Protein AF-A0A2W0BL36-F1 (afdb_monomer)

Structure (mmCIF, N/C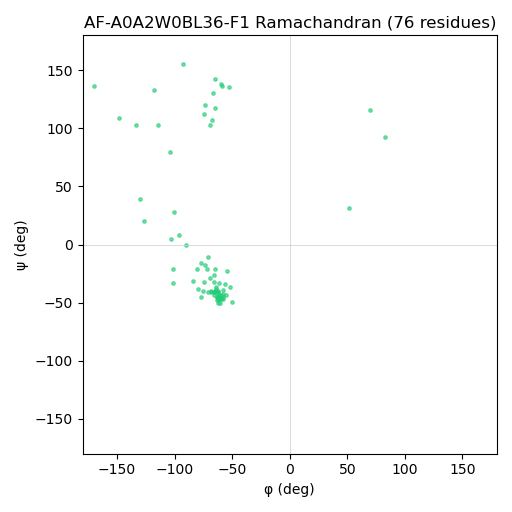A/C/O backbone):
data_AF-A0A2W0BL36-F1
#
_entry.id   AF-A0A2W0BL36-F1
#
loop_
_atom_site.group_PDB
_atom_site.id
_atom_site.type_symbol
_atom_site.label_atom_id
_atom_site.label_alt_id
_atom_site.label_comp_id
_atom_site.label_asym_id
_atom_site.label_entity_id
_atom_site.label_seq_id
_atom_site.pdbx_PDB_ins_code
_atom_site.Cartn_x
_atom_site.Cartn_y
_atom_site.Cartn_z
_atom_site.occupancy
_atom_site.B_iso_or_equiv
_atom_site.auth_seq_id
_atom_site.auth_comp_id
_atom_site.auth_asym_id
_atom_site.auth_atom_id
_atom_site.pdbx_PDB_model_num
ATOM 1 N N . MET A 1 1 ? 1.951 9.721 17.083 1.00 52.12 1 MET A N 1
ATOM 2 C CA . MET A 1 1 ? 1.709 9.622 15.623 1.00 52.12 1 MET A CA 1
ATOM 3 C C . MET A 1 1 ? 0.510 8.717 15.358 1.00 52.12 1 MET A C 1
ATOM 5 O O . MET A 1 1 ? 0.475 7.611 15.884 1.00 52.12 1 MET A O 1
ATOM 9 N N . ASN A 1 2 ? -0.479 9.170 14.579 1.00 79.00 2 ASN A N 1
ATOM 10 C CA . ASN A 1 2 ? -1.685 8.391 14.272 1.00 79.00 2 ASN A CA 1
ATOM 11 C C . ASN A 1 2 ? -1.370 7.254 13.282 1.00 79.00 2 ASN A C 1
ATOM 13 O O . ASN A 1 2 ? -0.962 7.502 12.150 1.00 79.00 2 ASN A O 1
ATOM 17 N N . LEU A 1 3 ? -1.601 6.002 13.691 1.00 85.56 3 LEU A N 1
ATOM 18 C CA . LEU A 1 3 ? -1.333 4.784 12.901 1.00 85.56 3 LEU A CA 1
ATOM 19 C C . LEU A 1 3 ? -1.954 4.810 11.495 1.00 85.56 3 LEU A C 1
ATOM 21 O O . LEU A 1 3 ? -1.341 4.343 10.539 1.00 85.56 3 LEU A O 1
ATOM 25 N N . LEU A 1 4 ? -3.154 5.387 11.367 1.00 88.75 4 LEU A N 1
ATOM 26 C CA . LEU A 1 4 ? -3.848 5.548 10.088 1.00 88.75 4 LEU A CA 1
ATOM 27 C C . LEU A 1 4 ? -3.043 6.414 9.108 1.00 88.75 4 LEU A C 1
ATOM 29 O O . LEU A 1 4 ? -2.846 6.018 7.960 1.00 88.75 4 LEU A O 1
ATOM 33 N N . ALA A 1 5 ? -2.538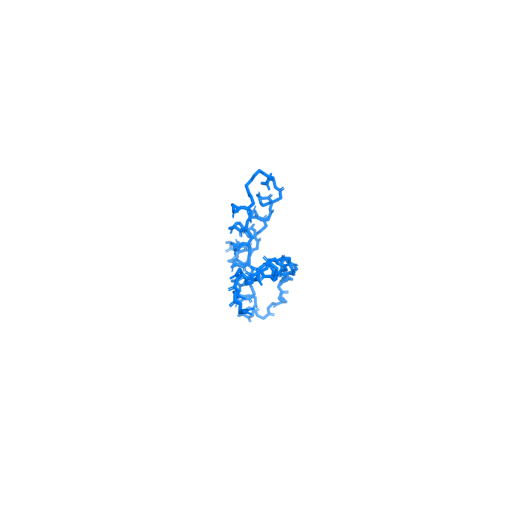 7.558 9.578 1.00 89.44 5 ALA A N 1
ATOM 34 C CA . ALA A 1 5 ? -1.721 8.460 8.773 1.00 89.44 5 ALA A CA 1
ATOM 35 C C . ALA A 1 5 ? -0.423 7.772 8.326 1.00 89.44 5 ALA A C 1
ATOM 37 O O . ALA A 1 5 ? -0.070 7.840 7.154 1.00 89.44 5 ALA A O 1
ATOM 38 N N . GLY A 1 6 ? 0.212 6.997 9.212 1.00 91.31 6 GLY A N 1
ATOM 39 C CA . GLY A 1 6 ? 1.424 6.244 8.876 1.00 91.31 6 GLY A CA 1
ATOM 40 C C . GLY A 1 6 ? 1.219 5.125 7.843 1.00 91.31 6 GLY A C 1
ATOM 41 O O . GLY A 1 6 ? 2.157 4.759 7.137 1.00 91.31 6 GLY A O 1
ATOM 42 N N . TYR A 1 7 ? 0.016 4.554 7.722 1.00 92.50 7 TYR A N 1
ATOM 43 C CA . TYR A 1 7 ? -0.290 3.618 6.631 1.00 92.50 7 TYR A CA 1
ATOM 44 C C . TYR A 1 7 ? -0.502 4.340 5.298 1.00 92.50 7 TYR A C 1
ATOM 46 O O . TYR A 1 7 ? -0.027 3.864 4.268 1.00 92.50 7 TYR A O 1
ATOM 54 N N . LEU A 1 8 ? -1.178 5.491 5.316 1.00 90.75 8 LEU A N 1
ATOM 55 C CA . LEU A 1 8 ? -1.413 6.294 4.114 1.00 90.75 8 LEU A CA 1
ATOM 56 C C . LEU A 1 8 ? -0.122 6.913 3.570 1.00 90.75 8 LEU A C 1
ATOM 58 O O . LEU A 1 8 ? 0.098 6.900 2.362 1.00 90.75 8 LEU A O 1
ATOM 62 N N . GLU A 1 9 ? 0.750 7.400 4.449 1.00 92.94 9 GLU A N 1
ATOM 63 C CA . GLU A 1 9 ? 2.043 7.965 4.067 1.00 92.94 9 GLU A CA 1
ATOM 64 C C . GLU A 1 9 ? 2.940 6.909 3.410 1.00 92.94 9 GLU A C 1
ATOM 66 O O . GLU A 1 9 ? 3.439 7.126 2.306 1.00 92.94 9 GLU A O 1
ATOM 71 N N . ARG A 1 10 ? 3.049 5.717 4.016 1.00 93.62 10 ARG A N 1
ATOM 72 C CA . ARG A 1 10 ? 3.792 4.594 3.421 1.00 93.62 10 ARG A CA 1
ATOM 73 C C . ARG A 1 10 ? 3.226 4.180 2.071 1.00 93.62 10 ARG A C 1
ATOM 75 O O . ARG A 1 10 ? 3.983 3.985 1.125 1.00 93.62 10 ARG A O 1
ATOM 82 N N . ALA A 1 11 ? 1.901 4.088 1.947 1.00 92.44 11 ALA A N 1
ATOM 83 C CA . ALA A 1 11 ? 1.275 3.802 0.659 1.00 92.44 11 ALA A CA 1
ATOM 84 C C . ALA A 1 11 ? 1.660 4.846 -0.405 1.00 92.44 11 ALA A C 1
ATOM 86 O O . ALA A 1 11 ? 1.995 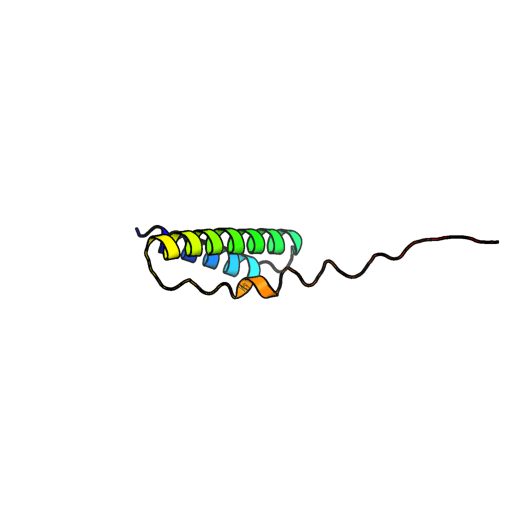4.471 -1.526 1.00 92.44 11 ALA A O 1
ATOM 87 N N . ARG A 1 12 ? 1.682 6.138 -0.053 1.00 92.69 12 ARG A N 1
ATOM 88 C CA . ARG A 1 12 ? 2.087 7.219 -0.963 1.00 92.69 12 ARG A CA 1
ATOM 89 C C . ARG A 1 12 ? 3.562 7.129 -1.362 1.00 92.69 12 ARG A C 1
ATOM 91 O O . ARG A 1 12 ? 3.875 7.329 -2.530 1.00 92.69 12 ARG A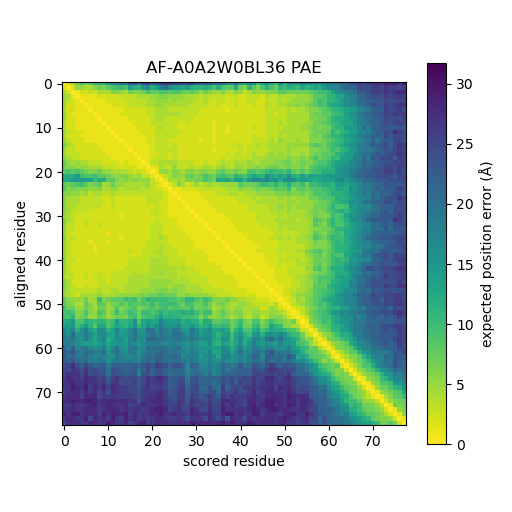 O 1
ATOM 98 N N . GLN A 1 13 ? 4.456 6.794 -0.432 1.00 93.31 13 GLN A N 1
ATOM 99 C CA . GLN A 1 13 ? 5.879 6.590 -0.731 1.00 93.31 13 GLN A CA 1
ATOM 100 C C . GLN A 1 13 ? 6.078 5.475 -1.764 1.00 93.31 13 GLN A C 1
ATOM 102 O O . GLN A 1 13 ? 6.775 5.670 -2.755 1.00 93.31 13 GLN A O 1
ATOM 107 N N . PHE A 1 14 ? 5.404 4.332 -1.596 1.00 92.75 14 PHE A N 1
ATOM 108 C CA . PHE A 1 14 ? 5.479 3.245 -2.576 1.00 92.75 14 PHE A CA 1
ATOM 109 C C . PHE A 1 14 ? 4.873 3.618 -3.938 1.00 92.75 14 PHE A C 1
ATOM 111 O O . PHE A 1 14 ? 5.368 3.148 -4.961 1.00 92.75 14 PHE A O 1
ATOM 118 N N . GLU A 1 15 ? 3.835 4.462 -3.982 1.00 90.56 15 GLU A N 1
ATOM 119 C CA . GLU A 1 15 ? 3.283 4.986 -5.243 1.00 90.56 15 GLU A CA 1
ATOM 120 C C . GLU A 1 15 ? 4.281 5.884 -5.979 1.00 90.56 15 GLU A C 1
ATOM 122 O O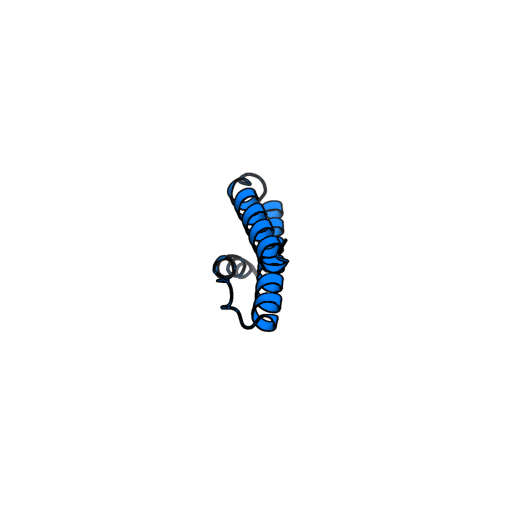 . GLU A 1 15 ? 4.439 5.735 -7.192 1.00 90.56 15 GLU A O 1
ATOM 127 N N . LEU A 1 16 ? 4.976 6.770 -5.259 1.00 91.25 16 LEU A N 1
ATOM 128 C CA . LEU A 1 16 ? 6.014 7.632 -5.830 1.00 91.25 16 LEU A CA 1
ATOM 129 C C . LEU A 1 16 ? 7.164 6.796 -6.398 1.00 91.25 16 LEU A C 1
ATOM 131 O O . LEU A 1 16 ? 7.465 6.911 -7.585 1.00 91.25 16 LEU A O 1
ATOM 135 N N . LEU A 1 17 ? 7.685 5.853 -5.608 1.00 90.88 17 LEU A N 1
ATOM 136 C CA . LEU A 1 17 ? 8.732 4.928 -6.052 1.00 90.88 17 LEU A CA 1
ATOM 137 C C . LEU A 1 17 ? 8.294 4.114 -7.279 1.00 90.88 17 LEU A C 1
ATOM 139 O O . LEU A 1 17 ? 9.076 3.890 -8.202 1.00 90.88 17 LEU A O 1
ATOM 143 N N . ALA A 1 18 ? 7.030 3.683 -7.333 1.00 88.94 18 ALA A N 1
ATOM 144 C CA . ALA A 1 18 ? 6.489 2.969 -8.489 1.00 88.94 18 ALA A CA 1
ATOM 145 C C . ALA A 1 18 ? 6.350 3.871 -9.731 1.00 88.94 18 ALA A C 1
ATOM 147 O O . ALA A 1 18 ? 6.407 3.374 -10.861 1.00 88.94 18 ALA A O 1
ATOM 148 N N . GLY A 1 19 ? 6.137 5.175 -9.542 1.00 87.25 19 GLY A N 1
ATOM 149 C CA . GLY A 1 19 ? 6.129 6.187 -10.597 1.00 87.25 19 GLY A CA 1
ATOM 150 C C . GLY A 1 19 ? 7.525 6.459 -11.161 1.00 87.25 19 GLY A C 1
ATOM 151 O O . GLY A 1 19 ? 7.677 6.541 -12.380 1.00 87.25 19 GLY A O 1
ATOM 152 N N . GLU A 1 20 ? 8.528 6.520 -10.287 1.00 89.50 20 GLU A N 1
ATOM 153 C CA . GLU A 1 20 ? 9.938 6.738 -10.634 1.00 89.50 20 GLU A CA 1
ATOM 154 C C . GLU A 1 20 ? 10.584 5.497 -11.261 1.00 89.50 20 GLU A C 1
ATOM 156 O O . GLU A 1 20 ? 11.407 5.614 -12.166 1.00 89.50 20 GLU A O 1
ATOM 161 N N . THR A 1 21 ? 10.149 4.298 -10.859 1.00 82.25 21 THR A N 1
ATOM 162 C CA . THR A 1 21 ? 10.597 3.036 -11.461 1.00 82.25 21 THR A CA 1
ATOM 163 C C . THR A 1 21 ? 10.049 2.907 -12.890 1.00 82.25 21 THR A C 1
ATOM 165 O O . THR A 1 21 ? 8.874 2.563 -13.098 1.00 82.25 21 THR A O 1
ATOM 168 N N . LYS A 1 22 ? 10.906 3.162 -13.886 1.00 75.81 22 LYS A N 1
ATOM 169 C CA . LYS A 1 22 ? 10.612 2.974 -15.319 1.00 75.81 22 LYS A CA 1
ATOM 170 C C . LYS A 1 22 ? 11.221 1.688 -15.881 1.00 75.81 22 LYS A C 1
ATOM 172 O O . LYS A 1 22 ? 10.582 1.050 -16.714 1.00 75.81 22 LYS A O 1
ATOM 177 N N . ASP A 1 23 ? 12.382 1.288 -15.376 1.00 81.69 23 ASP A N 1
ATOM 178 C CA . ASP A 1 23 ? 13.205 0.233 -15.977 1.00 81.69 23 ASP A CA 1
ATOM 179 C C . ASP A 1 23 ? 12.791 -1.190 -15.573 1.00 81.69 23 ASP A C 1
ATOM 181 O O . ASP A 1 23 ? 12.879 -2.110 -16.384 1.00 81.69 23 ASP A O 1
ATOM 185 N N . ASP A 1 24 ? 12.263 -1.385 -14.355 1.00 87.19 24 ASP A N 1
ATOM 186 C CA . ASP A 1 24 ? 11.860 -2.711 -13.867 1.00 87.19 24 ASP A CA 1
ATOM 187 C C . ASP A 1 24 ? 10.333 -2.837 -13.652 1.00 87.19 24 ASP A C 1
ATOM 189 O O . ASP A 1 24 ? 9.774 -2.402 -12.631 1.00 87.19 24 ASP A O 1
ATOM 193 N N . PRO A 1 25 ? 9.613 -3.499 -14.580 1.00 85.94 25 PRO A N 1
ATOM 194 C CA . PRO A 1 25 ? 8.174 -3.698 -14.464 1.00 85.94 25 PRO A CA 1
ATOM 195 C C . PRO A 1 25 ? 7.775 -4.720 -13.386 1.00 85.94 25 PRO A C 1
ATOM 197 O O . PRO A 1 25 ? 6.621 -4.702 -12.945 1.00 85.94 25 PRO A O 1
ATOM 200 N N . ARG A 1 26 ? 8.663 -5.627 -12.955 1.00 88.62 26 ARG A N 1
ATOM 201 C CA 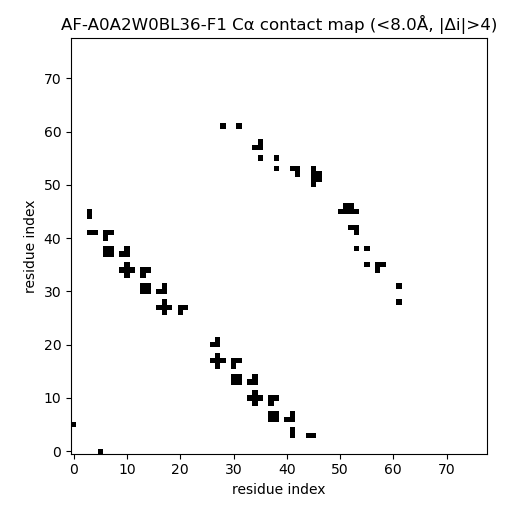. ARG A 1 26 ? 8.394 -6.583 -11.865 1.00 88.62 26 ARG A CA 1
ATOM 202 C C . ARG A 1 26 ? 8.499 -5.885 -10.514 1.00 88.62 26 ARG A C 1
ATOM 204 O O . ARG A 1 26 ? 7.586 -6.027 -9.697 1.00 88.62 26 ARG A O 1
ATOM 211 N N . PHE A 1 27 ? 9.538 -5.079 -10.319 1.00 87.06 27 PHE A N 1
ATOM 212 C CA . PHE A 1 27 ? 9.726 -4.259 -9.127 1.00 87.06 27 PHE A CA 1
ATOM 213 C C . PHE A 1 27 ? 8.574 -3.263 -8.961 1.00 87.06 27 PHE A C 1
ATOM 215 O O . PHE A 1 27 ? 7.936 -3.221 -7.909 1.00 87.06 27 PHE A O 1
ATOM 222 N N . LYS A 1 28 ? 8.175 -2.584 -10.045 1.00 88.19 28 LYS A N 1
ATOM 223 C CA . LYS A 1 28 ? 6.992 -1.710 -10.056 1.00 88.19 28 LYS A CA 1
ATOM 224 C C . LYS A 1 28 ? 5.716 -2.431 -9.611 1.00 88.19 28 LYS A C 1
ATOM 226 O O . LYS A 1 28 ? 4.948 -1.901 -8.811 1.00 88.19 28 LYS A O 1
ATOM 231 N N . ARG A 1 29 ? 5.475 -3.662 -10.083 1.00 88.81 29 ARG A N 1
ATOM 232 C CA . ARG A 1 29 ? 4.323 -4.470 -9.630 1.00 88.81 29 ARG A CA 1
ATOM 233 C C . ARG A 1 29 ? 4.421 -4.824 -8.149 1.00 88.81 29 ARG A C 1
ATOM 235 O O . ARG A 1 29 ? 3.393 -4.842 -7.476 1.00 88.81 29 ARG A O 1
ATOM 242 N N . MET A 1 30 ? 5.618 -5.116 -7.645 1.00 90.50 30 MET A N 1
ATOM 243 C CA . MET A 1 30 ? 5.833 -5.395 -6.226 1.00 90.50 30 MET A CA 1
ATOM 244 C C . MET A 1 30 ? 5.509 -4.169 -5.367 1.00 90.50 30 MET A C 1
ATOM 246 O O . MET A 1 30 ? 4.765 -4.300 -4.398 1.00 90.50 30 MET A O 1
ATOM 250 N N . LEU A 1 31 ? 5.964 -2.979 -5.768 1.00 91.19 31 LEU A N 1
ATOM 251 C CA . LEU A 1 31 ? 5.636 -1.718 -5.099 1.00 91.19 31 LEU A CA 1
ATOM 252 C C . LEU A 1 31 ? 4.124 -1.469 -5.087 1.00 91.19 31 LEU A C 1
ATOM 254 O O . LEU A 1 31 ? 3.549 -1.231 -4.030 1.00 91.19 31 LEU A O 1
ATOM 258 N N . LEU A 1 32 ? 3.446 -1.640 -6.226 1.00 90.31 32 LEU A N 1
ATOM 259 C CA . LEU A 1 32 ? 1.988 -1.498 -6.300 1.00 90.31 32 LEU A CA 1
ATOM 260 C C . LEU A 1 32 ? 1.240 -2.501 -5.403 1.00 90.31 32 LEU A C 1
ATOM 262 O O . LEU A 1 32 ? 0.196 -2.163 -4.848 1.00 90.31 32 LEU A O 1
ATOM 266 N N . ARG A 1 33 ? 1.763 -3.718 -5.201 1.00 90.44 33 ARG A N 1
ATOM 267 C CA . ARG A 1 33 ? 1.196 -4.664 -4.219 1.00 90.44 33 ARG A CA 1
ATOM 268 C C . ARG A 1 33 ? 1.333 -4.142 -2.788 1.00 90.44 33 ARG A C 1
ATOM 270 O O . ARG A 1 33 ? 0.381 -4.265 -2.019 1.00 90.44 33 ARG A O 1
ATOM 277 N N . GLN A 1 34 ? 2.470 -3.532 -2.448 1.00 92.38 34 GLN A N 1
ATOM 278 C CA . GLN A 1 34 ? 2.672 -2.913 -1.134 1.00 92.38 34 GLN A CA 1
ATOM 279 C C . GLN A 1 34 ? 1.697 -1.752 -0.917 1.00 92.38 34 GLN A C 1
ATOM 281 O O . GLN A 1 34 ? 1.022 -1.712 0.110 1.00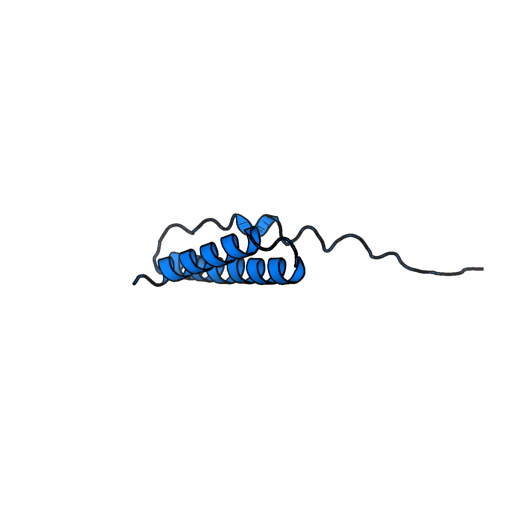 92.38 34 GLN A O 1
ATOM 286 N N . VAL A 1 35 ? 1.527 -0.872 -1.910 1.00 92.31 35 VAL A N 1
ATOM 287 C CA . VAL A 1 35 ? 0.533 0.220 -1.877 1.00 92.31 35 VAL A CA 1
ATOM 288 C C . VAL A 1 35 ? -0.850 -0.306 -1.495 1.00 92.31 35 VAL A C 1
ATOM 290 O O . VAL A 1 35 ? -1.499 0.225 -0.592 1.00 92.31 35 VAL A O 1
ATOM 293 N N . VAL A 1 36 ? -1.294 -1.377 -2.158 1.00 89.81 36 VAL A N 1
ATOM 294 C CA . VAL A 1 36 ? -2.597 -1.995 -1.895 1.00 89.81 36 VAL A CA 1
ATOM 295 C C . VAL A 1 36 ? -2.682 -2.534 -0.470 1.00 89.81 36 VAL A C 1
ATOM 297 O O . VAL A 1 36 ? -3.658 -2.247 0.223 1.00 89.81 36 VAL A O 1
ATOM 300 N N . ALA A 1 37 ? -1.664 -3.262 -0.008 1.00 91.06 37 ALA A N 1
ATOM 301 C CA . ALA A 1 37 ? -1.635 -3.809 1.345 1.00 91.06 37 ALA A CA 1
ATOM 302 C C . ALA A 1 37 ? -1.758 -2.701 2.408 1.00 91.06 37 ALA A C 1
ATOM 304 O O . ALA A 1 37 ? -2.596 -2.792 3.308 1.00 91.06 37 ALA A O 1
ATOM 305 N N . TYR A 1 38 ? -0.997 -1.613 2.265 1.00 91.81 38 TYR A N 1
ATOM 306 C CA . TYR A 1 38 ? -1.038 -0.486 3.198 1.00 91.81 38 TYR A CA 1
ATOM 307 C C . TYR A 1 38 ? -2.359 0.289 3.146 1.00 91.81 38 TYR A C 1
ATOM 309 O O . TYR A 1 38 ? -2.906 0.623 4.200 1.00 91.81 38 TYR A O 1
ATOM 317 N N . ARG A 1 39 ? -2.941 0.514 1.959 1.00 89.94 39 ARG A N 1
ATOM 318 C CA . ARG A 1 39 ? -4.276 1.130 1.854 1.00 89.94 39 ARG A CA 1
ATOM 319 C C . ARG A 1 39 ? -5.366 0.243 2.472 1.00 89.94 39 ARG A C 1
ATOM 321 O O . ARG A 1 39 ? -6.258 0.767 3.132 1.00 89.94 39 ARG A O 1
ATOM 328 N N . MET A 1 40 ? -5.283 -1.085 2.348 1.00 89.31 40 MET A N 1
ATOM 329 C CA . MET A 1 40 ? -6.215 -2.003 3.023 1.00 89.31 40 MET A CA 1
ATOM 330 C C . MET A 1 40 ? -6.097 -1.939 4.550 1.00 89.31 40 MET A C 1
ATOM 332 O O . MET A 1 40 ? -7.114 -1.954 5.245 1.00 89.31 40 MET A O 1
ATOM 336 N N . LEU A 1 41 ? -4.876 -1.845 5.087 1.00 91.06 41 LEU A N 1
ATOM 337 C CA . LEU A 1 41 ? -4.661 -1.640 6.524 1.00 91.06 41 LEU A CA 1
ATOM 338 C C . LEU A 1 41 ? -5.246 -0.303 6.990 1.00 91.06 41 LEU A C 1
ATOM 340 O O . LEU A 1 41 ? -5.883 -0.250 8.043 1.00 91.06 41 LEU A O 1
ATOM 344 N N . ALA A 1 42 ? -5.096 0.750 6.183 1.00 91.38 42 ALA A N 1
ATOM 345 C CA . ALA A 1 42 ? -5.700 2.047 6.455 1.00 91.38 42 ALA A CA 1
ATOM 346 C C . ALA A 1 42 ? -7.236 1.965 6.491 1.00 91.38 42 ALA A C 1
ATOM 348 O O . ALA A 1 42 ? -7.834 2.460 7.439 1.00 91.38 42 ALA A O 1
ATOM 349 N N . VAL A 1 43 ? -7.878 1.272 5.541 1.00 90.38 43 VAL A N 1
ATOM 350 C CA . VAL A 1 43 ? -9.340 1.055 5.549 1.00 90.38 43 VAL A CA 1
ATOM 351 C C . VAL A 1 43 ? -9.783 0.305 6.804 1.00 90.38 43 VAL A C 1
ATOM 353 O O . VAL A 1 43 ? -10.637 0.800 7.533 1.00 90.38 43 VAL A O 1
ATOM 356 N N . LYS A 1 44 ? -9.140 -0.828 7.124 1.00 90.06 44 LYS A N 1
ATOM 357 C CA . LYS A 1 44 ? -9.445 -1.602 8.342 1.00 90.06 44 LYS A CA 1
ATOM 358 C C . LYS A 1 44 ? -9.316 -0.755 9.606 1.00 90.06 44 LYS A C 1
ATOM 360 O O . LYS A 1 44 ? -10.025 -0.988 10.583 1.00 90.06 44 LYS A O 1
ATOM 365 N N . ARG A 1 45 ? -8.378 0.196 9.627 1.00 90.75 45 ARG A N 1
ATOM 366 C CA . ARG A 1 45 ? -8.183 1.084 10.773 1.00 90.75 45 ARG A CA 1
ATOM 367 C C . ARG A 1 45 ? -9.193 2.229 10.796 1.00 90.75 45 ARG A C 1
ATOM 369 O O . ARG A 1 45 ? -9.657 2.550 11.881 1.00 90.75 45 ARG A O 1
ATOM 376 N N . ALA A 1 46 ? -9.546 2.791 9.642 1.00 89.88 46 ALA A N 1
ATOM 377 C CA . ALA A 1 46 ? -10.582 3.811 9.508 1.00 89.88 46 ALA A CA 1
ATOM 378 C C . ALA A 1 46 ? -11.954 3.274 9.943 1.00 89.88 46 ALA A C 1
ATOM 380 O O . ALA A 1 46 ? -12.632 3.940 10.718 1.00 89.88 46 ALA A O 1
ATOM 381 N N . ASP A 1 47 ? -12.295 2.036 9.564 1.00 89.94 47 ASP A N 1
ATOM 382 C CA . ASP A 1 47 ? -13.524 1.358 10.001 1.00 89.94 47 ASP A CA 1
ATOM 383 C C . ASP A 1 47 ? -13.597 1.241 11.531 1.00 89.94 47 ASP A C 1
ATOM 385 O O . ASP A 1 47 ? -14.614 1.564 12.136 1.00 89.94 47 ASP A O 1
ATOM 389 N N . LYS A 1 48 ? -12.488 0.850 12.176 1.00 89.62 48 LYS A N 1
ATOM 390 C CA . LYS A 1 48 ? -12.390 0.772 13.647 1.00 89.62 48 LYS A CA 1
ATOM 391 C C . LYS A 1 48 ? -12.502 2.128 14.346 1.00 89.62 48 LYS A C 1
ATOM 393 O O . LYS A 1 48 ? -12.733 2.163 15.547 1.00 89.62 48 LYS A O 1
ATOM 398 N N . LEU A 1 49 ? -12.239 3.215 13.629 1.00 87.56 49 LEU A N 1
ATOM 399 C CA . LEU A 1 49 ? -12.269 4.581 14.147 1.00 87.56 49 LEU A CA 1
ATOM 400 C C . LEU A 1 49 ? -13.536 5.332 13.713 1.00 87.56 49 LEU A C 1
ATOM 402 O O . LEU A 1 49 ? -13.634 6.523 13.983 1.00 87.56 49 LEU A O 1
ATOM 406 N N . HIS A 1 50 ? -14.474 4.666 13.026 1.00 87.38 50 HIS A N 1
ATOM 407 C CA . HIS A 1 50 ? -15.664 5.282 12.427 1.00 87.38 50 HIS A CA 1
ATOM 408 C C . HIS A 1 50 ? -15.341 6.497 11.535 1.00 87.38 50 HIS A C 1
ATOM 410 O O . HIS A 1 50 ? -16.124 7.437 11.422 1.00 87.38 50 HIS A O 1
ATOM 416 N N . LEU A 1 51 ? -14.170 6.473 10.892 1.00 85.56 51 LEU A N 1
ATOM 417 C CA . LEU A 1 51 ? -13.708 7.509 9.973 1.00 85.56 51 LEU A CA 1
ATOM 418 C C . LEU A 1 51 ? -14.101 7.169 8.529 1.00 85.56 51 LEU A C 1
ATOM 420 O O . LEU A 1 51 ? -14.236 5.991 8.181 1.00 85.56 51 LEU A O 1
ATOM 424 N N . PRO A 1 52 ? -14.225 8.179 7.649 1.00 83.00 52 PRO A N 1
ATOM 425 C CA . PRO A 1 52 ? -14.456 7.941 6.232 1.00 83.00 52 PRO A CA 1
ATOM 426 C C . PRO A 1 52 ? -13.324 7.101 5.629 1.00 83.00 52 PRO A C 1
ATOM 428 O O . PRO A 1 52 ? -12.136 7.324 5.883 1.00 83.00 52 PRO A O 1
ATOM 431 N N . ARG A 1 53 ? -13.703 6.113 4.813 1.00 80.88 53 ARG A N 1
ATOM 432 C CA . ARG A 1 53 ? -12.753 5.184 4.195 1.00 80.88 53 ARG A CA 1
ATOM 433 C C . ARG A 1 53 ? -11.855 5.924 3.199 1.00 80.88 53 ARG A C 1
ATOM 435 O O . ARG A 1 53 ? -12.375 6.611 2.318 1.00 80.88 53 ARG A O 1
ATOM 442 N N . PRO A 1 54 ? -10.523 5.756 3.274 1.00 78.75 54 PRO A N 1
ATOM 443 C CA . PRO A 1 54 ? -9.626 6.329 2.281 1.00 78.75 54 PRO A CA 1
ATOM 444 C C . PRO A 1 54 ? -9.874 5.696 0.906 1.00 78.75 54 PRO A C 1
ATOM 446 O O . PRO A 1 54 ? -10.136 4.495 0.793 1.00 78.75 54 PRO A O 1
ATOM 449 N N . SER A 1 55 ? -9.790 6.507 -0.151 1.00 69.94 55 SER A N 1
ATOM 450 C CA . SER A 1 55 ? -10.035 6.062 -1.524 1.00 69.94 55 SER A CA 1
ATOM 451 C C . SER A 1 55 ? -9.058 4.950 -1.932 1.00 69.94 55 SER A C 1
ATOM 453 O O . SER A 1 55 ? -7.865 4.997 -1.634 1.00 69.94 55 SER A O 1
ATOM 455 N N . LEU A 1 56 ? -9.547 3.921 -2.626 1.00 66.12 56 LEU A N 1
ATOM 456 C CA . LEU A 1 56 ? -8.744 2.777 -3.091 1.00 66.12 56 LEU A CA 1
ATOM 457 C C . LEU A 1 56 ? -8.357 2.888 -4.578 1.00 66.12 56 LEU A C 1
ATOM 459 O O . LEU A 1 56 ? -8.162 1.881 -5.258 1.00 66.12 56 LEU A O 1
ATOM 463 N N . THR A 1 57 ? -8.244 4.110 -5.103 1.00 56.12 57 THR A N 1
ATOM 464 C CA . THR A 1 57 ? -8.183 4.420 -6.545 1.00 56.12 57 THR A CA 1
ATOM 465 C C . THR A 1 57 ? -7.077 3.678 -7.321 1.00 56.12 57 THR A C 1
ATOM 467 O O . THR A 1 57 ? -7.228 3.440 -8.517 1.00 56.12 57 THR A O 1
ATOM 470 N N . ALA A 1 58 ? -6.013 3.215 -6.656 1.00 53.09 58 ALA A N 1
ATOM 471 C CA . ALA A 1 58 ? -4.926 2.442 -7.265 1.00 53.09 58 ALA A CA 1
ATOM 472 C C . ALA A 1 58 ? -5.294 0.990 -7.676 1.00 53.09 58 ALA A C 1
ATOM 474 O O . ALA A 1 58 ? -4.525 0.343 -8.384 1.00 53.09 58 ALA A O 1
ATOM 475 N N . LEU A 1 59 ? -6.459 0.453 -7.284 1.00 49.97 59 LEU A N 1
ATOM 476 C CA . LEU A 1 59 ? -6.820 -0.956 -7.533 1.00 49.97 59 LEU A CA 1
ATOM 477 C C . LEU A 1 59 ? -7.261 -1.287 -8.967 1.00 49.97 59 LEU A C 1
ATOM 479 O O . LEU A 1 59 ? -7.287 -2.459 -9.345 1.00 49.97 59 LEU A O 1
ATOM 483 N N . ARG A 1 60 ? -7.604 -0.293 -9.794 1.00 48.12 60 ARG A N 1
ATOM 484 C CA . ARG A 1 60 ? -8.158 -0.555 -11.137 1.00 48.12 60 ARG A CA 1
ATOM 485 C C . ARG A 1 60 ? -7.133 -1.058 -12.161 1.00 48.12 60 ARG A C 1
ATOM 487 O O . ARG A 1 60 ? -7.532 -1.613 -13.181 1.00 48.12 60 ARG A O 1
ATOM 494 N N . THR A 1 61 ? -5.831 -0.896 -11.923 1.00 47.53 61 THR A N 1
ATOM 495 C CA . THR A 1 61 ? -4.807 -1.088 -12.969 1.00 47.53 61 THR A CA 1
ATOM 496 C C . THR A 1 61 ? -4.061 -2.423 -12.908 1.00 47.53 61 THR A C 1
ATOM 498 O O . THR A 1 61 ? -3.543 -2.865 -13.933 1.00 47.53 61 THR A O 1
ATOM 501 N N . VAL A 1 62 ? -4.033 -3.120 -11.765 1.00 50.00 62 VAL A N 1
ATOM 502 C CA . VAL A 1 62 ? -3.230 -4.355 -11.616 1.00 50.00 62 VAL A CA 1
ATOM 503 C C . VAL A 1 62 ? -3.926 -5.594 -12.205 1.00 50.00 62 VAL A C 1
ATOM 505 O O . VAL A 1 62 ? -3.258 -6.558 -12.571 1.00 50.00 62 VAL A O 1
ATOM 508 N N . HIS A 1 63 ? -5.251 -5.576 -12.381 1.00 44.47 63 HIS A N 1
ATOM 509 C CA . HIS A 1 63 ? -6.012 -6.763 -12.804 1.00 44.47 63 HIS A CA 1
ATOM 510 C C . HIS A 1 63 ? -6.184 -6.939 -14.326 1.00 44.47 63 HIS A C 1
ATOM 512 O O . HIS A 1 63 ? -6.776 -7.921 -14.764 1.00 44.47 63 HIS A O 1
ATOM 518 N N . ARG A 1 64 ? -5.666 -6.029 -15.167 1.00 43.78 64 ARG A N 1
ATOM 519 C CA . ARG A 1 64 ? -5.957 -6.036 -16.618 1.00 43.78 64 ARG A CA 1
ATOM 520 C C . ARG A 1 64 ? -4.918 -6.734 -17.513 1.00 43.78 64 ARG A C 1
ATOM 522 O O . ARG A 1 64 ? -5.039 -6.640 -18.727 1.00 43.78 64 ARG A O 1
ATOM 529 N N . LYS A 1 65 ? -3.914 -7.435 -16.962 1.00 45.66 65 LYS A N 1
ATOM 530 C CA . LYS A 1 65 ? -2.843 -8.097 -17.751 1.00 45.66 65 LYS A CA 1
ATOM 531 C C . LYS A 1 65 ? -2.573 -9.572 -17.398 1.00 45.66 65 LYS A C 1
ATOM 533 O O . LYS A 1 65 ? -1.423 -9.982 -17.402 1.00 45.66 65 LYS A O 1
ATOM 538 N N . ASN A 1 66 ? -3.609 -10.367 -17.113 1.00 43.47 66 ASN A N 1
ATOM 539 C CA . ASN A 1 66 ? -3.501 -11.842 -17.026 1.00 43.47 66 ASN A CA 1
ATOM 540 C C . ASN A 1 66 ? -4.521 -12.585 -17.926 1.00 43.47 66 ASN A C 1
ATOM 542 O O . ASN A 1 66 ? -4.816 -13.758 -17.717 1.00 43.47 66 ASN A O 1
ATOM 546 N N . ARG A 1 67 ? -5.072 -11.911 -18.940 1.00 41.62 67 ARG A N 1
ATOM 547 C CA . ARG A 1 67 ? -5.866 -12.512 -20.025 1.00 41.62 67 ARG A CA 1
ATOM 548 C C . ARG A 1 67 ? -5.090 -12.211 -21.305 1.00 41.62 67 ARG A C 1
ATOM 550 O O . ARG A 1 67 ? -4.723 -11.054 -21.458 1.00 41.62 67 ARG A O 1
ATOM 557 N N . ILE A 1 68 ? -4.889 -13.192 -22.191 1.00 50.84 68 ILE A N 1
ATOM 558 C CA . ILE A 1 68 ? -3.944 -13.192 -23.334 1.00 50.84 68 ILE A CA 1
ATOM 559 C C . ILE A 1 68 ? -2.545 -13.574 -22.804 1.00 50.84 68 ILE A C 1
ATOM 561 O O . ILE A 1 68 ? -1.867 -12.748 -22.220 1.00 50.84 68 ILE A O 1
ATOM 565 N N . GLU A 1 69 ? -2.092 -14.828 -22.783 1.00 43.50 69 GLU A N 1
ATOM 566 C CA . GLU A 1 69 ? -2.069 -15.815 -23.861 1.00 43.50 69 GLU A CA 1
ATOM 567 C C . GLU A 1 69 ? -2.226 -17.237 -23.288 1.00 43.50 69 GLU A C 1
ATOM 569 O O . GLU A 1 69 ? -1.319 -17.785 -22.670 1.00 43.50 69 GLU A O 1
ATOM 574 N N . ARG A 1 70 ? -3.376 -17.874 -23.515 1.00 45.66 70 ARG A N 1
ATOM 575 C CA . ARG A 1 70 ? -3.431 -19.335 -23.633 1.00 45.66 70 ARG A CA 1
ATOM 576 C C . ARG A 1 70 ? -3.571 -19.618 -25.121 1.00 45.66 70 ARG A C 1
ATOM 578 O O . ARG A 1 70 ? -4.682 -19.797 -25.603 1.00 45.66 70 ARG A O 1
ATOM 585 N N . ARG A 1 71 ? -2.462 -19.551 -25.862 1.00 53.19 71 ARG A N 1
ATOM 586 C CA . ARG A 1 71 ? -2.376 -20.228 -27.159 1.00 53.19 71 ARG A CA 1
ATOM 587 C C . ARG A 1 71 ? -2.224 -21.716 -26.840 1.00 53.19 71 ARG A C 1
ATOM 589 O O . ARG A 1 71 ? -1.195 -22.069 -26.263 1.00 53.19 71 ARG A O 1
ATOM 596 N N . PRO A 1 72 ? -3.196 -22.591 -27.138 1.00 46.50 72 PRO A N 1
ATOM 597 C CA . PRO A 1 72 ? -2.887 -24.005 -27.199 1.00 46.50 72 PRO A CA 1
ATOM 598 C C . PRO A 1 72 ? -1.968 -24.204 -28.407 1.00 46.50 72 PRO A C 1
ATOM 600 O O . PRO A 1 72 ? -2.382 -24.070 -29.558 1.00 46.50 72 PRO A O 1
ATOM 603 N N . LEU A 1 73 ? -0.690 -24.455 -28.128 1.00 58.12 73 LEU A N 1
ATOM 604 C CA . LEU A 1 73 ? 0.186 -25.119 -29.075 1.00 58.12 73 LEU A CA 1
ATOM 605 C C . LEU A 1 73 ? -0.360 -26.536 -29.270 1.00 58.12 73 LEU A C 1
ATOM 607 O O . LEU A 1 73 ? -0.384 -27.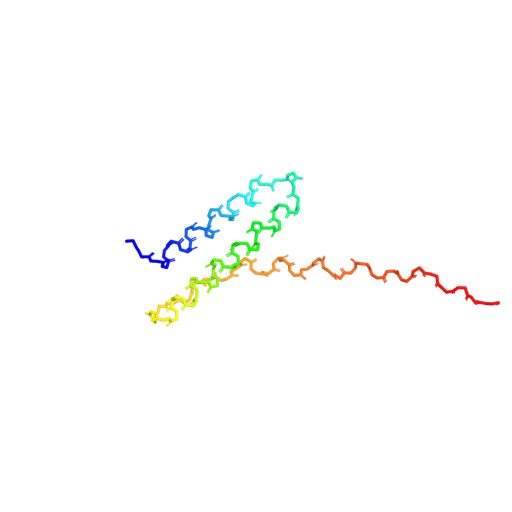320 -28.329 1.00 58.12 73 LEU A O 1
ATOM 611 N N . VAL A 1 74 ? -0.749 -26.810 -30.514 1.00 60.34 74 VAL A N 1
ATOM 612 C CA . VAL A 1 74 ? -0.798 -28.131 -31.148 1.00 60.34 74 VAL A CA 1
ATOM 613 C C . VAL A 1 74 ? -1.866 -29.104 -30.631 1.00 60.34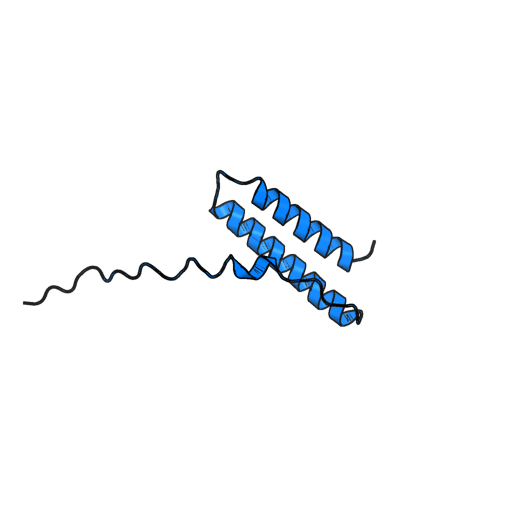 74 VAL A C 1
ATOM 615 O O . VAL A 1 74 ? -1.781 -29.664 -29.545 1.00 60.34 74 VAL A O 1
ATOM 618 N N . ALA A 1 75 ? -2.794 -29.442 -31.523 1.00 46.06 75 ALA A N 1
ATOM 619 C CA . ALA A 1 75 ? -3.238 -30.821 -31.662 1.00 46.06 75 ALA A CA 1
ATOM 620 C C . ALA A 1 75 ? -3.262 -31.157 -33.156 1.00 46.06 75 ALA A C 1
ATOM 622 O O . ALA A 1 75 ? -4.149 -30.728 -33.891 1.00 46.06 75 ALA A O 1
ATOM 623 N N . CYS A 1 76 ? -2.238 -31.888 -33.595 1.00 50.25 76 CYS A N 1
ATOM 624 C CA . CYS A 1 76 ? -2.260 -32.660 -34.828 1.00 50.25 76 CYS A CA 1
ATOM 625 C C . CYS A 1 76 ? -3.497 -33.575 -34.842 1.00 50.25 76 CYS A C 1
ATOM 627 O O . CYS A 1 76 ? -3.780 -34.237 -33.843 1.00 50.25 76 CYS A O 1
ATOM 629 N N . ARG A 1 77 ? -4.204 -33.635 -35.969 1.00 50.03 77 ARG A N 1
ATOM 630 C CA . ARG A 1 77 ? -5.153 -34.695 -36.357 1.00 50.03 77 ARG A CA 1
ATOM 631 C C . ARG A 1 77 ? -5.517 -34.445 -37.818 1.00 50.03 77 ARG A C 1
ATOM 633 O O . ARG A 1 77 ? -5.818 -33.302 -38.139 1.00 50.03 77 ARG A O 1
ATOM 640 N N . ALA A 1 78 ? -5.584 -35.404 -38.722 1.00 56.56 78 ALA A N 1
ATOM 641 C CA . ALA A 1 78 ? -5.028 -36.743 -38.900 1.00 56.56 78 ALA A CA 1
ATOM 642 C C . ALA A 1 78 ? -5.080 -36.950 -40.425 1.00 56.56 78 ALA A C 1
ATOM 644 O O . ALA A 1 78 ? -6.001 -36.360 -41.039 1.00 56.56 78 ALA A O 1
#

pLDDT: mean 76.63, std 18.38, range [41.62, 93.62]

Secondary structure (DSSP, 8-state):
--HHHHHHHHHHHHHHHHHH--S-HHHHHHHHHHHHHHHHHHHHHHHHTTPPPPP-GGGGSGGGSSSS----------

Sequence (78 aa):
MNLLAGYLERARQFELLAGETKDDPRFKRMLLRQVVAYRMLAVKRADKLHLPRPSLTALRTVHRKNRIERRPLVACRA

Solvent-accessible surface area (backbone atoms only — not comparable to full-atom values): 4816 Å² total; per-residue (Å²): 133,62,68,51,58,58,25,50,52,51,22,50,52,32,50,51,52,32,68,69,44,75,88,46,71,67,60,27,50,52,29,52,51,49,24,51,54,27,46,52,53,26,33,62,48,22,60,75,64,77,42,82,67,71,83,69,79,80,66,77,69,78,77,76,77,84,71,86,82,87,74,81,78,79,81,88,82,132

Radius of gyration: 18.41 Å; Cα contacts (8 Å, |Δi|>4): 55; chains: 1; bounding box: 29×46×54 Å

Mean predicted aligned error: 11.01 Å

Foldseek 3Di:
DDPLVVLQVQLVVLVVVLVVPPPDPVSSLVSLVSSQVSLVVSQVVCVVVVHDRDDNVSPPPNPPPPPDDPPPPDDDDD

Nearest PDB structures (foldseek):
  2v6y-assembly2_B  TM=8.736E-01  e=1.804E+00  Saccharolobus solfataricus
  6zmb-assembly1_B  TM=7.260E-01  e=6.587E+00  Pseudomonas putida KT2440